Protein AF-A0A1W0WWF4-F1 (afdb_monomer_lite)

Secondary structure (DSSP, 8-state):
--EEE-SS-PPEEEEEEEEEEEEEE-SSS-EEEEEEEEEEEETTTTEEEEEEEEEEEETTSEEEEEEEETTTT-SSPEEEEEEEEEE-SSSEEEEEEESSEETTTTEESSEEEEEEESS-GGG--HHHHHHHHHHHHHHHGGGT--GGGPEEPB--TTSPP--PPPPTTHHHHHHHHHHHHT-

Organism: Hypsibius exemplaris (NCBI:txid2072580)

Structure (mmCIF, N/CA/C/O backbone):
data_AF-A0A1W0WWF4-F1
#
_entry.id   AF-A0A1W0WWF4-F1
#
loop_
_atom_site.group_PDB
_atom_site.id
_atom_site.type_symbol
_atom_site.label_atom_id
_atom_site.label_alt_id
_atom_site.label_comp_id
_atom_site.label_asym_id
_atom_site.label_entity_id
_atom_site.label_seq_id
_atom_site.pdbx_PDB_ins_code
_atom_site.Cartn_x
_atom_site.Cartn_y
_atom_site.Cartn_z
_atom_site.occupancy
_atom_site.B_iso_or_equiv
_atom_site.auth_seq_id
_atom_site.auth_comp_id
_atom_site.auth_asym_id
_atom_site.auth_atom_id
_atom_site.pdbx_PDB_model_num
ATOM 1 N N . MET A 1 1 ? -6.051 2.859 4.550 1.00 68.00 1 MET A N 1
ATOM 2 C CA . MET A 1 1 ? -4.918 2.280 5.306 1.00 68.00 1 MET A CA 1
ATOM 3 C C . MET A 1 1 ? -5.326 2.187 6.769 1.00 68.00 1 MET A C 1
ATOM 5 O O . MET A 1 1 ? -6.007 3.095 7.228 1.00 68.00 1 MET A O 1
ATOM 9 N N . TYR A 1 2 ? -5.004 1.078 7.439 1.00 71.94 2 TYR A N 1
ATOM 10 C CA . TYR A 1 2 ? -5.411 0.763 8.819 1.00 71.94 2 TYR A CA 1
ATOM 11 C C . TYR A 1 2 ? -4.243 0.850 9.813 1.00 71.94 2 TYR A C 1
ATOM 13 O O . TYR A 1 2 ? -4.408 1.375 10.912 1.00 71.94 2 TYR A O 1
ATOM 21 N N . GLY A 1 3 ? -3.046 0.405 9.422 1.00 69.62 3 GLY A N 1
ATOM 22 C CA . GLY A 1 3 ? -1.857 0.444 10.274 1.00 69.62 3 GLY A CA 1
ATOM 23 C C . GLY A 1 3 ? -0.561 0.478 9.472 1.00 69.62 3 GLY A C 1
ATOM 24 O O . GLY A 1 3 ? -0.542 0.058 8.312 1.00 69.62 3 GLY A O 1
ATOM 25 N N . VAL A 1 4 ? 0.497 0.998 10.099 1.00 66.81 4 VAL A N 1
ATOM 26 C CA . VAL A 1 4 ? 1.846 1.126 9.527 1.00 66.81 4 VAL A CA 1
ATOM 27 C C . VAL A 1 4 ? 2.909 0.719 10.550 1.00 66.81 4 VAL A C 1
ATOM 29 O O . VAL A 1 4 ? 2.855 1.177 11.690 1.00 66.81 4 VAL A O 1
ATOM 32 N N . VAL A 1 5 ? 3.897 -0.092 10.154 1.00 58.81 5 VAL A N 1
ATOM 33 C CA . VAL A 1 5 ? 5.172 -0.227 10.885 1.00 58.81 5 VAL A CA 1
ATOM 34 C C . VAL A 1 5 ? 6.188 0.665 10.181 1.00 58.81 5 VAL A C 1
ATOM 36 O O . VAL A 1 5 ? 6.467 0.455 9.002 1.00 58.81 5 VAL A O 1
ATOM 39 N N . GLN A 1 6 ? 6.762 1.631 10.898 1.00 62.44 6 GLN A N 1
ATOM 40 C CA . GLN A 1 6 ? 7.932 2.394 10.458 1.00 62.44 6 GLN A CA 1
ATOM 41 C C . GLN A 1 6 ? 8.861 2.633 11.664 1.00 62.44 6 GLN A C 1
ATOM 43 O O . GLN A 1 6 ? 8.358 2.851 12.767 1.00 62.44 6 GLN A O 1
ATOM 48 N N . PRO A 1 7 ? 10.197 2.674 11.486 1.00 45.31 7 PRO A N 1
ATOM 49 C CA . PRO A 1 7 ? 11.132 2.998 12.570 1.00 45.31 7 PRO A CA 1
ATOM 50 C C . PRO A 1 7 ? 11.008 4.423 13.151 1.00 45.31 7 PRO A C 1
ATOM 52 O O . PRO A 1 7 ? 11.637 4.722 14.161 1.00 45.31 7 PRO A O 1
ATOM 55 N N . SER A 1 8 ? 10.226 5.322 12.537 1.00 49.81 8 SER A N 1
ATOM 56 C CA . SER A 1 8 ? 10.063 6.717 12.970 1.00 49.81 8 SER A CA 1
ATOM 57 C C . SER A 1 8 ? 8.588 7.087 13.163 1.00 49.81 8 SER A C 1
ATOM 59 O O . SER A 1 8 ? 7.761 6.893 12.276 1.00 49.81 8 SER A O 1
ATOM 61 N N . SER A 1 9 ? 8.303 7.657 14.330 1.00 50.91 9 SER A N 1
ATOM 62 C CA . SER A 1 9 ? 7.035 7.794 15.062 1.00 50.91 9 SER A CA 1
ATOM 63 C C . SER A 1 9 ? 5.985 8.783 14.516 1.00 50.91 9 SER A C 1
ATOM 65 O O . SER A 1 9 ? 5.292 9.442 15.294 1.00 50.91 9 SER A O 1
ATOM 67 N N . GLY A 1 10 ? 5.832 8.913 13.198 1.00 59.44 10 GLY A N 1
ATOM 68 C CA . GLY A 1 10 ? 4.765 9.742 12.626 1.00 59.44 10 GLY A CA 1
ATOM 69 C C . GLY A 1 10 ? 3.381 9.118 12.841 1.00 59.44 10 GLY A C 1
ATOM 70 O O . GLY A 1 10 ? 3.157 7.972 12.455 1.00 59.44 10 GLY A O 1
ATOM 71 N N . VAL A 1 11 ? 2.435 9.864 13.422 1.00 72.31 11 VAL A N 1
ATOM 72 C CA . VAL A 1 11 ? 1.017 9.464 13.438 1.00 72.31 11 VAL A CA 1
ATOM 73 C C . VAL A 1 11 ? 0.353 10.008 12.177 1.00 72.31 11 VAL A C 1
ATOM 75 O O . VAL A 1 11 ? 0.348 11.217 11.936 1.00 72.31 11 VAL A O 1
ATOM 78 N N . PHE A 1 12 ? -0.210 9.111 11.369 1.00 81.56 12 PHE A N 1
ATOM 79 C CA . PHE A 1 12 ? -0.946 9.469 10.159 1.00 81.56 12 PHE A CA 1
ATOM 80 C C . PHE A 1 12 ? -2.446 9.569 10.442 1.00 81.56 12 PHE A C 1
ATOM 82 O O . PHE A 1 12 ? -3.025 8.672 11.070 1.00 81.56 12 PHE A O 1
ATOM 89 N N . LYS A 1 13 ? -3.086 10.627 9.928 1.00 87.00 13 LYS A N 1
ATOM 90 C CA . LYS A 1 13 ? -4.548 10.763 9.921 1.00 87.00 13 LYS A CA 1
ATOM 91 C C . LYS A 1 13 ? -5.130 10.697 8.517 1.00 87.00 13 LYS A C 1
ATOM 93 O O . LYS A 1 13 ? -4.541 11.198 7.558 1.00 87.00 13 LYS A O 1
ATOM 98 N N . ASN A 1 14 ? -6.313 10.100 8.424 1.00 88.56 14 ASN A N 1
ATOM 99 C CA . ASN A 1 14 ? -7.122 9.966 7.210 1.00 88.56 14 ASN A CA 1
ATOM 100 C C . ASN A 1 14 ? -6.369 9.430 5.970 1.00 88.56 14 ASN A C 1
ATOM 102 O O . ASN A 1 14 ? -6.609 9.930 4.866 1.00 88.56 14 ASN A O 1
ATOM 106 N N . PRO A 1 15 ? -5.470 8.427 6.090 1.00 87.88 15 PRO A N 1
ATOM 107 C CA . PRO A 1 15 ? -4.724 7.949 4.935 1.00 87.88 15 PRO A CA 1
ATOM 108 C C . PRO A 1 15 ? -5.644 7.304 3.896 1.00 87.88 15 PRO A C 1
ATOM 110 O O . PRO A 1 15 ? -6.319 6.299 4.156 1.00 87.88 15 PRO A O 1
ATOM 113 N N . THR A 1 16 ? -5.635 7.880 2.698 1.00 88.62 16 THR A N 1
ATOM 114 C CA . THR A 1 16 ? -6.486 7.495 1.572 1.00 88.62 16 THR A CA 1
ATOM 115 C C . THR A 1 16 ? -5.623 7.161 0.365 1.00 88.62 16 THR A C 1
ATOM 117 O O . THR A 1 16 ? -4.787 7.963 -0.041 1.00 88.62 16 THR A O 1
ATOM 120 N N . ASN A 1 17 ? -5.837 5.973 -0.200 1.00 87.19 17 ASN A N 1
ATOM 121 C CA . ASN A 1 17 ? -5.173 5.525 -1.418 1.00 87.19 17 ASN A CA 1
ATOM 122 C C . ASN A 1 17 ? -6.042 5.861 -2.634 1.00 87.19 17 ASN A C 1
ATOM 124 O O . ASN A 1 17 ? -7.245 5.598 -2.622 1.00 87.19 17 ASN A O 1
ATOM 128 N N . TYR A 1 18 ? -5.416 6.379 -3.681 1.00 87.12 18 TYR A N 1
ATOM 129 C CA . TYR A 1 18 ? -5.994 6.609 -4.997 1.00 87.12 18 TYR A CA 1
ATOM 130 C C . TYR A 1 18 ? -5.175 5.837 -6.022 1.00 87.12 18 TYR A C 1
ATOM 132 O O . TYR A 1 18 ? -3.944 5.861 -5.967 1.00 87.12 18 TYR A O 1
ATOM 140 N N . TYR A 1 19 ? -5.864 5.175 -6.946 1.00 85.31 19 TYR A N 1
ATOM 141 C CA . TYR A 1 19 ? -5.253 4.350 -7.977 1.00 85.31 19 TYR A CA 1
ATOM 142 C C . TYR A 1 19 ? -5.790 4.764 -9.337 1.00 85.31 19 TYR A C 1
ATOM 144 O O . TYR A 1 19 ? -6.982 4.608 -9.597 1.00 85.31 19 TYR A O 1
ATOM 152 N N . ASP A 1 20 ? -4.896 5.213 -10.209 1.00 85.25 20 ASP A N 1
ATOM 153 C CA . ASP A 1 20 ? -5.205 5.440 -11.614 1.00 85.25 20 ASP A CA 1
ATOM 154 C C . ASP A 1 20 ? -4.409 4.435 -12.443 1.00 85.25 20 ASP A C 1
ATOM 156 O O . ASP A 1 20 ? -3.174 4.459 -12.469 1.00 85.25 20 ASP A O 1
ATOM 160 N N . LYS A 1 21 ? -5.110 3.522 -13.119 1.00 86.00 21 LYS A N 1
ATOM 161 C CA . LYS A 1 21 ? -4.475 2.615 -14.076 1.00 86.00 21 LYS A CA 1
ATOM 162 C C . LYS A 1 21 ? -3.902 3.445 -15.221 1.00 86.00 21 LYS A C 1
ATOM 164 O O . LYS A 1 21 ? -4.629 4.197 -15.862 1.00 86.00 21 LYS A O 1
ATOM 169 N N . ILE A 1 22 ? -2.617 3.264 -15.490 1.00 85.25 22 ILE A N 1
ATOM 170 C CA . ILE A 1 22 ? -1.942 3.890 -16.626 1.00 85.25 22 ILE A CA 1
ATOM 171 C C . ILE A 1 22 ? -2.090 2.978 -17.832 1.00 85.25 22 ILE A C 1
ATOM 173 O O . ILE A 1 22 ? -2.577 3.394 -18.876 1.00 85.25 22 ILE A O 1
ATOM 177 N N . ALA A 1 23 ? -1.687 1.716 -17.667 1.00 84.06 23 ALA A N 1
ATOM 178 C CA . ALA A 1 23 ? -1.585 0.786 -18.774 1.00 84.06 23 ALA A CA 1
ATOM 179 C C . ALA A 1 23 ? -1.515 -0.676 -18.349 1.00 84.06 23 ALA A C 1
ATOM 181 O O . ALA A 1 23 ? -1.233 -1.006 -17.195 1.00 84.06 23 ALA A O 1
ATOM 182 N N . THR A 1 24 ? -1.741 -1.553 -19.324 1.00 83.75 24 THR A N 1
ATOM 183 C CA . THR A 1 24 ? -1.484 -2.987 -19.215 1.00 83.75 24 THR A CA 1
ATOM 184 C C . THR A 1 24 ? -0.772 -3.463 -20.465 1.00 83.75 24 THR A C 1
ATOM 186 O O . THR A 1 24 ? -1.216 -3.160 -21.569 1.00 83.75 24 THR A O 1
ATOM 189 N N . VAL A 1 25 ? 0.285 -4.244 -20.274 1.00 80.88 25 VAL A N 1
ATOM 190 C CA . VAL A 1 25 ? 0.941 -5.009 -21.334 1.00 80.88 25 VAL A CA 1
ATOM 191 C C . VAL A 1 25 ? 0.643 -6.477 -21.080 1.00 80.88 25 VAL A C 1
ATOM 193 O O . VAL A 1 25 ? 0.977 -7.000 -20.016 1.00 80.88 25 VAL A O 1
ATOM 196 N N . SER A 1 26 ? -0.015 -7.129 -22.036 1.00 80.62 26 SER A N 1
ATOM 197 C CA . SER A 1 26 ? -0.334 -8.553 -21.933 1.00 80.62 26 SER A CA 1
ATOM 198 C C . SER A 1 26 ? 0.898 -9.421 -22.207 1.00 80.62 26 SER A C 1
ATOM 200 O O . SER A 1 26 ? 1.655 -9.144 -23.138 1.00 80.62 26 SER A O 1
ATOM 202 N N . GLY A 1 27 ? 1.101 -10.471 -21.411 1.00 72.69 27 GLY A N 1
ATOM 203 C CA . GLY A 1 27 ? 2.286 -11.326 -21.462 1.00 72.69 27 GLY A CA 1
ATOM 204 C C . GLY A 1 27 ? 2.223 -12.524 -20.510 1.00 72.69 27 GLY A C 1
ATOM 205 O O . GLY A 1 27 ? 1.165 -12.952 -20.061 1.00 72.69 27 GLY A O 1
ATOM 206 N N . THR A 1 28 ? 3.378 -13.113 -20.205 1.00 69.38 28 THR A N 1
ATOM 207 C CA . THR A 1 28 ? 3.502 -14.183 -19.202 1.00 69.38 28 THR A CA 1
ATOM 208 C C . THR A 1 28 ? 4.665 -13.851 -18.268 1.00 69.38 28 THR A C 1
ATOM 210 O O . THR A 1 28 ? 5.794 -14.257 -18.546 1.00 69.38 28 THR A O 1
ATOM 213 N N . PRO A 1 29 ? 4.444 -13.103 -17.174 1.00 65.06 29 PRO A N 1
ATOM 214 C CA . PRO A 1 29 ? 3.173 -12.556 -16.681 1.00 65.06 29 PRO A CA 1
ATOM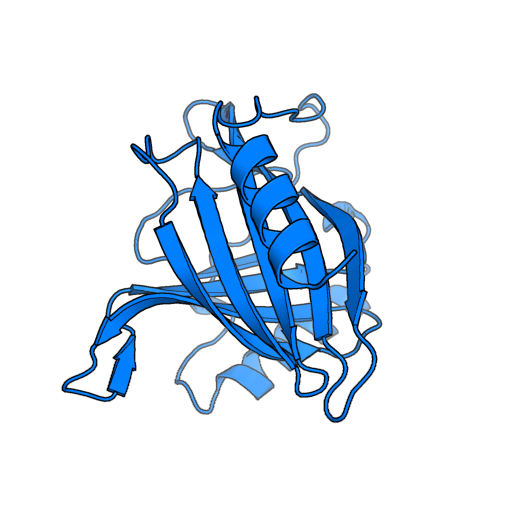 215 C C . PRO A 1 29 ? 2.704 -11.275 -17.405 1.00 65.06 29 PRO A C 1
ATOM 217 O O . PRO A 1 29 ? 3.524 -10.567 -17.985 1.00 65.06 29 PRO A O 1
ATOM 220 N N . ASP A 1 30 ? 1.407 -10.943 -17.331 1.00 74.62 30 ASP A N 1
ATOM 221 C CA . ASP A 1 30 ? 0.934 -9.579 -17.627 1.00 74.62 30 ASP A CA 1
ATOM 222 C C . ASP A 1 30 ? 1.617 -8.559 -16.706 1.00 74.62 30 ASP A C 1
ATOM 224 O O . ASP A 1 30 ? 1.982 -8.845 -15.557 1.00 74.62 30 ASP A O 1
ATOM 228 N N . VAL A 1 31 ? 1.749 -7.338 -17.215 1.00 78.50 31 VAL A N 1
ATOM 229 C CA . VAL A 1 31 ? 2.312 -6.214 -16.478 1.00 78.50 31 VAL A CA 1
ATOM 230 C C . VAL A 1 31 ? 1.296 -5.084 -16.415 1.00 78.50 31 VAL A C 1
ATOM 232 O O . VAL A 1 31 ? 0.766 -4.656 -17.442 1.00 78.50 31 VAL A O 1
ATOM 235 N N . VAL A 1 32 ? 1.025 -4.577 -15.211 1.00 81.50 32 VAL A N 1
ATOM 236 C CA . VAL A 1 32 ? 0.118 -3.439 -15.001 1.00 81.50 32 VAL A CA 1
ATOM 237 C C . VAL A 1 32 ? 0.901 -2.268 -14.429 1.00 81.50 32 VAL A C 1
ATOM 239 O O . VAL A 1 32 ? 1.558 -2.407 -13.399 1.00 81.50 32 VAL A O 1
ATOM 242 N N . ALA A 1 33 ? 0.805 -1.111 -15.082 1.00 82.88 33 ALA A N 1
ATOM 243 C CA . ALA A 1 33 ? 1.313 0.143 -14.548 1.00 82.88 33 ALA A CA 1
ATOM 244 C C . ALA A 1 33 ? 0.183 0.978 -13.958 1.00 82.88 33 ALA A C 1
ATOM 246 O O . ALA A 1 33 ? -0.858 1.185 -14.595 1.00 82.88 33 ALA A O 1
ATOM 247 N N . VAL A 1 34 ? 0.404 1.487 -12.750 1.00 84.81 34 VAL A N 1
ATOM 248 C CA . VAL A 1 34 ? -0.547 2.354 -12.051 1.00 84.81 34 VAL A CA 1
ATOM 249 C C . VAL A 1 34 ? 0.162 3.554 -11.441 1.00 84.81 34 VAL A C 1
ATOM 251 O O . VAL A 1 34 ? 1.327 3.485 -11.040 1.00 84.81 34 VAL A O 1
ATOM 254 N N . ASN A 1 35 ? -0.596 4.635 -11.327 1.00 84.00 35 ASN A N 1
ATOM 255 C CA . ASN A 1 35 ? -0.286 5.751 -10.460 1.00 84.00 35 ASN A CA 1
ATOM 256 C C . ASN A 1 35 ? -0.993 5.525 -9.142 1.00 84.00 35 ASN A C 1
ATOM 258 O O . ASN A 1 35 ? -2.222 5.508 -9.084 1.00 84.00 35 ASN A O 1
ATOM 262 N N . TRP A 1 36 ? -0.213 5.368 -8.089 1.00 84.06 36 TRP A N 1
ATOM 263 C CA . TRP A 1 36 ? -0.724 5.234 -6.742 1.00 84.06 36 TRP A CA 1
ATOM 264 C C . TRP A 1 36 ? -0.399 6.510 -5.980 1.00 84.06 36 TRP A C 1
ATOM 266 O O . TRP A 1 36 ? 0.754 6.900 -5.831 1.00 84.06 36 TRP A O 1
ATOM 276 N N . THR A 1 37 ? -1.439 7.199 -5.517 1.00 85.62 37 THR A N 1
ATOM 277 C CA . THR A 1 37 ? -1.293 8.321 -4.588 1.00 85.62 37 THR A CA 1
ATOM 278 C C . THR A 1 37 ? -1.826 7.945 -3.214 1.00 85.62 37 THR A C 1
ATOM 280 O O . THR A 1 37 ? -2.964 7.504 -3.097 1.00 85.62 37 THR A O 1
ATOM 283 N N . VAL A 1 38 ? -1.037 8.143 -2.164 1.00 86.19 38 VAL A N 1
ATOM 284 C CA . VAL A 1 38 ? -1.512 8.087 -0.776 1.00 86.19 38 VAL A CA 1
ATOM 285 C C . VAL A 1 38 ? -1.603 9.521 -0.272 1.00 86.19 38 VAL A C 1
ATOM 287 O O . VAL A 1 38 ? -0.577 10.187 -0.168 1.00 86.19 38 VAL A O 1
ATOM 290 N N . ALA A 1 39 ? -2.798 10.002 0.055 1.00 88.31 39 ALA A N 1
ATOM 291 C CA . ALA A 1 39 ? -2.987 11.297 0.705 1.00 88.31 39 ALA A CA 1
ATOM 292 C C . ALA A 1 39 ? -3.260 11.102 2.194 1.00 88.31 39 ALA A C 1
ATOM 294 O O . ALA A 1 39 ? -4.086 10.264 2.561 1.00 88.31 39 ALA A O 1
ATOM 295 N N . LEU A 1 40 ? -2.585 11.866 3.050 1.00 88.12 40 LEU A N 1
ATOM 296 C CA . LEU A 1 40 ? -2.763 11.789 4.498 1.00 88.12 40 LEU A CA 1
ATOM 297 C C . LEU A 1 40 ? -2.354 13.082 5.200 1.00 88.12 40 LEU A C 1
ATOM 299 O O . LEU A 1 40 ? -1.606 13.888 4.652 1.00 88.12 40 LEU A O 1
ATOM 303 N N . TYR A 1 41 ? -2.792 13.251 6.441 1.00 86.50 41 TYR A N 1
ATOM 304 C CA . TYR A 1 41 ? -2.282 14.290 7.333 1.00 86.50 41 TYR A CA 1
ATOM 305 C C . TYR A 1 41 ? -1.190 13.721 8.239 1.00 86.50 41 TYR A C 1
ATOM 307 O O . TYR A 1 41 ? -1.375 12.659 8.838 1.00 86.50 41 TYR A O 1
ATOM 315 N N . VAL A 1 42 ? -0.060 14.424 8.341 1.00 80.12 42 VAL A N 1
ATOM 316 C CA . VAL A 1 42 ? 1.038 14.073 9.256 1.00 80.12 42 VAL A CA 1
ATOM 317 C C . VAL A 1 42 ? 0.965 14.944 10.505 1.00 80.12 42 VAL A C 1
ATOM 319 O O . VAL A 1 42 ? 0.965 16.174 10.421 1.00 80.12 42 VAL A O 1
ATOM 322 N N . GLU A 1 43 ? 0.915 14.299 11.665 1.00 78.62 43 GLU A N 1
ATOM 323 C CA . GLU A 1 43 ? 0.979 14.951 12.973 1.00 78.62 43 GLU A CA 1
ATOM 324 C C . GLU A 1 43 ? 2.433 15.211 13.416 1.00 78.62 43 GLU A C 1
ATOM 326 O O . GLU A 1 43 ? 3.335 14.462 13.026 1.00 78.62 43 GLU A O 1
ATOM 331 N N . PRO A 1 44 ? 2.681 16.230 14.267 1.00 68.50 44 PRO A N 1
ATOM 332 C CA . PRO A 1 44 ? 1.701 17.123 14.908 1.00 68.50 44 PRO A CA 1
ATOM 333 C C . PRO A 1 44 ? 1.267 18.336 14.066 1.00 68.50 44 PRO A C 1
ATOM 335 O O . PRO A 1 44 ? 0.438 19.125 14.503 1.00 68.50 44 PRO A O 1
ATOM 338 N N . GLN A 1 45 ? 1.856 18.560 12.888 1.00 69.00 45 GLN A N 1
ATOM 339 C CA . GLN A 1 45 ? 1.651 19.814 12.150 1.00 69.00 45 GLN A CA 1
ATOM 340 C C . GLN A 1 45 ? 0.343 19.857 11.344 1.00 69.00 45 GLN A C 1
ATOM 342 O O . GLN A 1 45 ? 0.038 20.894 10.758 1.00 69.00 45 GLN A O 1
ATOM 347 N N . GLY A 1 46 ? -0.406 18.751 11.263 1.00 74.31 46 GLY A N 1
ATOM 348 C CA . GLY A 1 46 ? -1.621 18.666 10.449 1.00 74.31 46 GLY A CA 1
ATOM 349 C C . GLY A 1 46 ? -1.352 18.943 8.967 1.00 74.31 46 GLY A C 1
ATOM 350 O O . GLY A 1 46 ? -2.213 19.468 8.261 1.00 74.31 46 GLY A O 1
ATOM 351 N N . LEU A 1 47 ? -0.142 18.641 8.483 1.00 82.06 47 LEU A N 1
ATOM 352 C CA . LEU A 1 47 ? 0.248 18.933 7.106 1.00 82.06 47 LEU A CA 1
ATOM 353 C C . LEU A 1 47 ? -0.318 17.872 6.170 1.00 82.06 47 LEU A C 1
ATOM 355 O O . LEU A 1 47 ? 0.007 16.685 6.289 1.00 82.06 47 LEU A O 1
ATOM 359 N N . CYS A 1 48 ? -1.131 18.315 5.210 1.00 85.25 48 CYS A N 1
ATOM 360 C CA . CYS A 1 48 ? -1.572 17.458 4.123 1.00 85.25 48 CYS A CA 1
ATOM 361 C C . CYS A 1 48 ? -0.368 17.045 3.272 1.00 85.25 48 CYS A C 1
ATOM 363 O O . CYS A 1 48 ? 0.389 17.876 2.772 1.00 85.25 48 CYS A O 1
ATOM 365 N N . SER A 1 49 ? -0.194 15.739 3.149 1.00 83.38 49 SER A N 1
ATOM 366 C CA . SER A 1 49 ? 0.998 15.090 2.639 1.00 83.38 49 SER A CA 1
ATOM 367 C C . SER A 1 49 ? 0.634 14.001 1.646 1.00 83.38 49 SER A C 1
ATOM 369 O O . SER A 1 49 ? -0.439 13.402 1.725 1.00 83.38 49 SER A O 1
ATOM 371 N N . GLY A 1 50 ? 1.547 13.750 0.709 1.00 82.25 50 GLY A N 1
ATOM 372 C CA . GLY A 1 50 ? 1.347 12.796 -0.372 1.00 82.25 50 GLY A CA 1
ATOM 373 C C . GLY A 1 50 ? 2.516 11.839 -0.542 1.00 82.25 50 GLY A C 1
ATOM 374 O O . GLY A 1 50 ? 3.671 12.276 -0.552 1.00 82.25 50 GLY A O 1
ATOM 375 N N . PHE A 1 51 ? 2.201 10.559 -0.720 1.00 82.25 51 PHE A N 1
ATOM 376 C CA . PHE A 1 51 ? 3.061 9.611 -1.420 1.00 82.25 51 PHE A CA 1
ATOM 377 C C . PHE A 1 51 ? 2.570 9.519 -2.858 1.00 82.25 51 PHE A C 1
ATOM 379 O O . PHE A 1 51 ? 1.378 9.322 -3.077 1.00 82.25 51 PHE A O 1
ATOM 386 N N . PHE A 1 52 ? 3.467 9.679 -3.820 1.00 82.94 52 PHE A N 1
ATOM 387 C CA . PHE A 1 52 ? 3.160 9.576 -5.241 1.00 82.94 52 PHE A CA 1
ATOM 388 C C . PHE A 1 52 ? 4.046 8.503 -5.843 1.00 82.94 52 PHE A C 1
ATOM 390 O O . PHE A 1 52 ? 5.269 8.615 -5.821 1.00 82.94 52 PHE A O 1
ATOM 397 N N . GLU A 1 53 ? 3.428 7.456 -6.352 1.00 82.88 53 GLU A N 1
ATOM 398 C CA . GLU A 1 53 ? 4.099 6.243 -6.775 1.00 82.88 53 GLU A CA 1
ATOM 399 C C . GLU A 1 53 ? 3.719 5.918 -8.204 1.00 82.88 53 GLU A C 1
ATOM 401 O O . GLU A 1 53 ? 2.540 5.793 -8.534 1.00 82.88 53 GLU A O 1
ATOM 406 N N . ASN A 1 54 ? 4.730 5.701 -9.031 1.00 80.75 54 ASN A N 1
ATOM 407 C CA . ASN A 1 54 ? 4.545 4.959 -10.261 1.00 80.75 54 ASN A CA 1
ATOM 408 C C . ASN A 1 54 ? 5.010 3.528 -10.012 1.00 80.75 54 ASN A C 1
ATOM 410 O O . ASN A 1 54 ? 6.151 3.311 -9.594 1.00 80.75 54 ASN A O 1
ATOM 414 N N . ALA A 1 55 ? 4.109 2.573 -10.206 1.00 79.12 55 ALA A N 1
ATOM 415 C CA . ALA A 1 55 ? 4.350 1.184 -9.865 1.00 79.12 55 ALA A CA 1
ATOM 416 C C . ALA A 1 55 ? 4.057 0.270 -11.048 1.00 79.12 55 ALA A C 1
ATOM 418 O O . ALA A 1 55 ? 3.044 0.430 -11.730 1.00 79.12 55 ALA A O 1
ATOM 419 N N . VAL A 1 56 ? 4.945 -0.702 -11.244 1.00 79.12 56 VAL A N 1
ATOM 420 C CA . VAL A 1 56 ? 4.826 -1.768 -12.234 1.00 79.12 56 VAL A CA 1
ATOM 421 C C . VAL A 1 56 ? 4.636 -3.081 -11.484 1.00 79.12 56 VAL A C 1
ATOM 423 O O . VAL A 1 56 ? 5.489 -3.469 -10.683 1.00 79.12 56 VAL A O 1
ATOM 426 N N . PHE A 1 57 ? 3.509 -3.739 -11.736 1.00 75.62 57 PHE A N 1
ATOM 427 C CA . PHE A 1 57 ? 3.140 -5.016 -11.134 1.00 75.62 57 PHE A CA 1
ATOM 428 C C . PHE A 1 57 ? 3.341 -6.144 -12.133 1.00 75.62 57 PHE A C 1
ATOM 430 O O . PHE A 1 57 ? 2.916 -6.013 -13.280 1.00 75.62 57 PHE A O 1
ATOM 437 N N . SER A 1 58 ? 3.913 -7.261 -11.694 1.00 71.81 58 SER A N 1
ATOM 438 C CA . SER A 1 58 ? 3.773 -8.541 -12.395 1.00 71.81 58 SER A CA 1
ATOM 439 C C . SER A 1 58 ? 2.468 -9.239 -11.982 1.00 71.81 58 SER A C 1
ATOM 441 O O . SER A 1 58 ? 1.959 -9.004 -10.884 1.00 71.81 58 SER A O 1
ATOM 443 N N . THR A 1 59 ? 1.948 -10.178 -12.784 1.00 66.25 59 THR A N 1
ATOM 444 C CA . THR A 1 59 ? 0.819 -11.037 -12.336 1.00 66.25 59 THR A CA 1
ATOM 445 C C . THR A 1 59 ? 1.153 -11.918 -11.138 1.00 66.25 59 THR A C 1
ATOM 447 O O . THR A 1 59 ? 0.243 -12.438 -10.502 1.00 66.25 59 THR A O 1
ATOM 450 N N . SER A 1 60 ? 2.435 -12.088 -10.807 1.00 65.00 60 SER A N 1
ATOM 451 C CA . SER A 1 60 ? 2.856 -12.793 -9.596 1.00 65.00 60 SER A CA 1
ATOM 452 C C . SER A 1 60 ? 2.789 -11.923 -8.333 1.00 65.00 60 SER A C 1
ATOM 454 O O . SER A 1 60 ? 3.241 -12.375 -7.286 1.00 65.00 60 SER A O 1
ATOM 456 N N . GLY A 1 61 ? 2.293 -10.681 -8.422 1.00 62.28 61 GLY A N 1
ATOM 457 C CA . GLY A 1 61 ? 2.140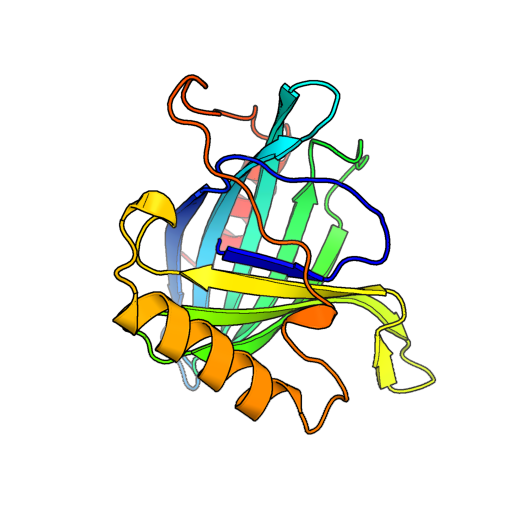 -9.768 -7.281 1.00 62.28 61 GLY A CA 1
ATOM 458 C C . GLY A 1 61 ? 3.419 -9.030 -6.867 1.00 62.28 61 GLY A C 1
ATOM 459 O O . GLY A 1 61 ? 3.437 -8.357 -5.838 1.00 62.28 61 GLY A O 1
ATOM 460 N N . LEU A 1 62 ? 4.504 -9.121 -7.648 1.00 69.38 62 LEU A N 1
ATOM 461 C CA . LEU A 1 62 ? 5.721 -8.349 -7.380 1.00 69.38 62 LEU A CA 1
ATOM 462 C C . LEU A 1 62 ? 5.550 -6.921 -7.902 1.00 69.38 62 LEU A C 1
ATOM 464 O O . LEU A 1 62 ? 5.144 -6.726 -9.049 1.00 69.38 62 LEU A O 1
ATOM 468 N N . LYS A 1 63 ? 5.894 -5.931 -7.071 1.00 74.25 63 LYS A N 1
ATOM 469 C CA . LYS A 1 63 ? 5.724 -4.504 -7.360 1.00 74.25 63 LYS A CA 1
ATOM 470 C C . LYS A 1 63 ? 7.080 -3.794 -7.337 1.00 74.25 63 LYS A C 1
ATOM 472 O O . LYS A 1 63 ? 7.739 -3.692 -6.306 1.00 74.25 63 LYS A O 1
ATOM 477 N N . ASN A 1 64 ? 7.495 -3.223 -8.463 1.00 72.38 64 ASN A N 1
ATOM 478 C CA . ASN A 1 64 ? 8.603 -2.263 -8.474 1.00 72.38 64 ASN A CA 1
ATOM 479 C C . ASN A 1 64 ? 8.020 -0.852 -8.523 1.00 72.38 64 ASN A C 1
ATOM 481 O O . ASN A 1 64 ? 7.229 -0.556 -9.421 1.00 72.38 64 ASN A O 1
ATOM 485 N N . ALA A 1 65 ? 8.365 -0.004 -7.551 1.00 75.56 65 ALA A N 1
ATOM 486 C CA . ALA A 1 65 ? 7.785 1.325 -7.432 1.00 75.56 65 ALA A CA 1
ATOM 487 C C . ALA A 1 65 ? 8.840 2.421 -7.285 1.00 75.56 65 ALA A C 1
ATOM 489 O O . ALA A 1 65 ? 9.745 2.357 -6.451 1.00 75.56 65 ALA A O 1
ATOM 490 N N . PHE A 1 66 ? 8.654 3.491 -8.051 1.00 75.19 66 PHE A N 1
ATOM 491 C CA . PHE A 1 66 ? 9.345 4.757 -7.847 1.00 75.19 66 PHE A CA 1
ATOM 492 C C . PHE A 1 66 ? 8.425 5.686 -7.059 1.00 75.19 66 PHE A C 1
ATOM 494 O O . PHE A 1 66 ? 7.344 6.038 -7.528 1.00 75.19 66 PHE A O 1
ATOM 501 N N . THR A 1 67 ? 8.850 6.056 -5.852 1.00 75.25 67 THR A N 1
ATOM 502 C CA . THR A 1 67 ? 8.030 6.738 -4.843 1.00 75.25 67 THR A CA 1
ATOM 503 C C . THR A 1 67 ? 8.560 8.139 -4.559 1.00 75.25 67 THR A C 1
ATOM 505 O O . THR A 1 67 ? 9.703 8.306 -4.151 1.00 75.25 67 THR A O 1
ATOM 508 N N . TYR A 1 68 ? 7.723 9.160 -4.680 1.00 74.94 68 TYR A N 1
ATOM 509 C CA . TYR A 1 68 ? 7.960 10.480 -4.099 1.00 74.94 68 TYR A CA 1
ATOM 510 C C . TYR A 1 68 ? 7.209 10.605 -2.781 1.00 74.94 68 TYR A C 1
ATOM 512 O O . TYR A 1 68 ? 6.031 10.261 -2.711 1.00 74.94 68 TYR A O 1
ATOM 520 N N . PHE A 1 69 ? 7.852 11.176 -1.763 1.00 73.44 69 PHE A N 1
ATOM 521 C CA . PHE A 1 69 ? 7.184 11.509 -0.509 1.00 73.44 69 PHE A CA 1
ATOM 522 C C . PHE A 1 69 ? 7.322 12.996 -0.181 1.00 73.44 69 PHE A C 1
ATOM 524 O O . PHE A 1 69 ? 8.418 13.494 0.084 1.00 73.44 69 PHE A O 1
ATOM 531 N N . VAL A 1 70 ? 6.191 13.707 -0.187 1.00 69.88 70 VAL A N 1
ATOM 532 C CA . VAL A 1 70 ? 6.145 15.162 0.024 1.00 69.88 70 VAL A CA 1
ATOM 533 C C . VAL A 1 70 ? 6.423 15.526 1.490 1.00 69.88 70 VAL A C 1
ATOM 535 O O . VAL A 1 70 ? 7.131 16.497 1.754 1.00 69.88 70 VAL A O 1
ATOM 538 N N . ALA A 1 71 ? 5.964 14.722 2.460 1.00 60.66 71 ALA A N 1
ATOM 539 C CA . ALA A 1 71 ? 6.088 15.066 3.884 1.00 60.66 71 ALA A CA 1
ATOM 540 C C . ALA A 1 71 ? 7.500 14.905 4.468 1.00 60.66 71 ALA A C 1
ATOM 542 O O . ALA A 1 71 ? 7.869 15.653 5.370 1.00 60.66 71 ALA A O 1
ATOM 543 N N . ALA A 1 72 ? 8.315 13.966 3.970 1.00 59.31 72 ALA A N 1
ATOM 544 C CA . ALA A 1 72 ? 9.693 13.802 4.460 1.00 59.31 72 ALA A CA 1
ATOM 545 C C . ALA A 1 72 ? 10.698 14.743 3.788 1.00 59.31 72 ALA A C 1
ATOM 547 O O . ALA A 1 72 ? 11.901 14.574 3.981 1.00 59.31 72 ALA A O 1
ATOM 548 N N . ARG A 1 73 ? 10.240 15.722 2.991 1.00 58.03 73 ARG A N 1
ATOM 549 C CA . ARG A 1 73 ? 11.122 16.630 2.238 1.00 58.03 73 ARG A CA 1
ATOM 550 C C . ARG A 1 73 ? 12.081 15.872 1.309 1.00 58.03 73 ARG A C 1
ATOM 552 O O . ARG A 1 73 ? 13.240 16.265 1.153 1.00 58.03 73 ARG A O 1
ATOM 559 N N . ALA A 1 74 ? 11.619 14.772 0.712 1.00 62.91 74 ALA A N 1
ATOM 560 C CA . ALA A 1 74 ? 12.421 14.034 -0.254 1.00 62.91 74 ALA A CA 1
ATOM 561 C C . ALA A 1 74 ? 12.785 14.962 -1.426 1.00 62.91 74 ALA A C 1
ATOM 563 O O . ALA A 1 74 ? 11.920 15.620 -2.001 1.00 62.91 74 ALA A O 1
ATOM 564 N N . LYS A 1 75 ? 14.072 15.024 -1.789 1.00 63.28 75 LYS A N 1
ATOM 565 C CA . LYS A 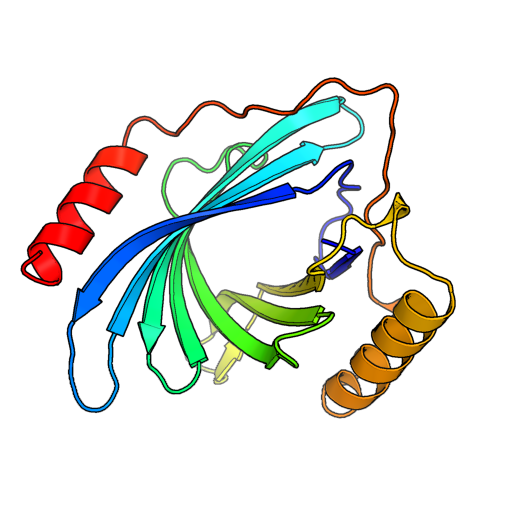1 75 ? 14.576 15.879 -2.883 1.00 63.28 75 LYS A CA 1
ATOM 566 C C . LYS A 1 75 ? 14.369 15.270 -4.282 1.00 63.28 75 LYS A C 1
ATOM 568 O O . LYS A 1 75 ? 14.942 15.760 -5.248 1.00 63.28 75 LYS A O 1
ATOM 573 N N . GLY A 1 76 ? 13.598 14.190 -4.392 1.00 68.56 76 GLY A N 1
ATOM 574 C CA . GLY A 1 76 ? 13.424 13.417 -5.619 1.00 68.56 76 GLY A CA 1
ATOM 575 C C . GLY A 1 76 ? 12.717 12.081 -5.364 1.00 68.56 76 GLY A C 1
ATOM 576 O O . GLY A 1 76 ? 12.340 11.808 -4.218 1.00 68.56 76 GLY A O 1
ATOM 577 N N . PRO A 1 77 ? 12.532 11.256 -6.409 1.00 74.12 77 PRO A N 1
ATOM 578 C CA . PRO A 1 77 ? 11.956 9.931 -6.255 1.00 74.12 77 PRO A CA 1
ATOM 579 C C . PRO A 1 77 ? 12.938 9.030 -5.507 1.00 74.12 77 PRO A C 1
ATOM 581 O O . PRO A 1 77 ? 14.139 9.037 -5.770 1.00 74.12 77 PRO A O 1
ATOM 584 N N . GLN A 1 78 ? 12.416 8.227 -4.594 1.00 75.81 78 GLN A N 1
ATOM 585 C CA . GLN A 1 78 ? 13.106 7.112 -3.968 1.00 75.81 78 GLN A CA 1
ATOM 586 C C . GLN A 1 78 ? 12.593 5.825 -4.601 1.00 75.81 78 GLN A C 1
ATOM 588 O O . GLN A 1 78 ? 11.384 5.623 -4.734 1.00 75.81 78 GLN A O 1
ATOM 593 N N . GLN A 1 79 ? 13.503 4.949 -5.010 1.00 75.31 79 GLN A N 1
ATOM 594 C CA . GLN A 1 79 ? 13.105 3.615 -5.430 1.00 75.31 79 GLN A CA 1
ATOM 595 C C . GLN A 1 79 ? 12.746 2.800 -4.187 1.00 75.31 79 GLN A C 1
ATOM 597 O O . GLN A 1 79 ? 13.531 2.731 -3.243 1.00 75.31 79 GLN A O 1
ATOM 602 N N . ALA A 1 80 ? 11.564 2.194 -4.196 1.00 77.56 80 ALA A N 1
ATOM 603 C CA . ALA A 1 80 ? 11.134 1.256 -3.176 1.00 77.56 80 ALA A CA 1
ATOM 604 C C . ALA A 1 80 ? 10.916 -0.108 -3.831 1.00 77.56 80 ALA A C 1
ATOM 606 O O . ALA A 1 80 ? 10.233 -0.227 -4.851 1.00 77.56 80 ALA A O 1
ATOM 607 N N . TYR A 1 81 ? 11.484 -1.144 -3.222 1.00 78.50 81 TYR A N 1
ATOM 608 C CA . TYR A 1 81 ? 11.176 -2.519 -3.598 1.00 78.50 81 TYR A CA 1
ATOM 609 C C . TYR A 1 81 ? 9.958 -2.941 -2.806 1.00 78.50 81 TYR A C 1
ATOM 611 O O . TYR A 1 81 ? 9.992 -2.921 -1.574 1.00 78.50 81 TYR A O 1
ATOM 619 N N . VAL A 1 82 ? 8.876 -3.250 -3.511 1.00 81.00 82 VAL A N 1
ATOM 620 C CA . VAL A 1 82 ? 7.582 -3.469 -2.888 1.00 81.00 82 VAL A CA 1
ATOM 621 C C . VAL A 1 82 ? 7.108 -4.891 -3.158 1.00 81.00 82 VAL A C 1
ATOM 623 O O . VAL A 1 82 ? 7.199 -5.422 -4.263 1.00 81.00 82 VAL A O 1
ATOM 626 N N . SER A 1 83 ? 6.626 -5.540 -2.114 1.00 80.00 83 SER A N 1
ATOM 627 C CA . SER A 1 83 ? 6.144 -6.909 -2.176 1.00 80.00 83 SER A CA 1
ATOM 628 C C . SER A 1 83 ? 4.826 -7.000 -1.439 1.00 80.00 83 SER A C 1
ATOM 630 O O . SER A 1 83 ? 4.749 -6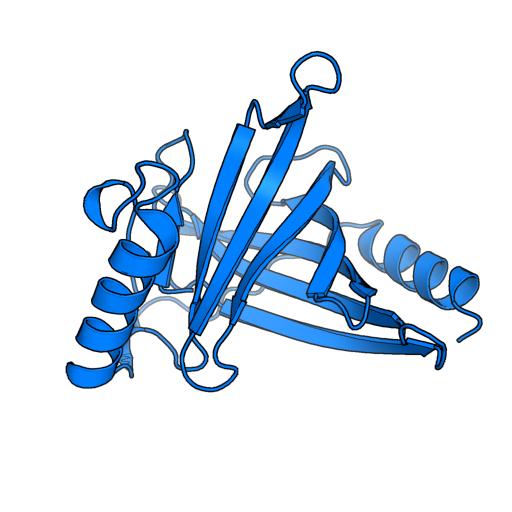.642 -0.262 1.00 80.00 83 SER A O 1
ATOM 632 N N . GLU A 1 84 ? 3.820 -7.533 -2.115 1.00 84.69 84 GLU A N 1
ATOM 633 C CA . GLU A 1 84 ? 2.561 -7.889 -1.485 1.00 84.69 84 GLU A CA 1
ATOM 634 C C . GLU A 1 84 ? 2.754 -9.194 -0.709 1.00 84.69 84 GLU A C 1
ATOM 636 O O . GLU A 1 84 ? 2.992 -10.253 -1.288 1.00 84.69 84 GLU A O 1
ATOM 641 N N . ILE A 1 85 ? 2.715 -9.111 0.621 1.00 88.56 85 ILE A N 1
ATOM 642 C CA . ILE A 1 85 ? 2.855 -10.286 1.493 1.00 88.56 85 ILE A CA 1
ATOM 643 C C . ILE A 1 85 ? 1.548 -11.076 1.512 1.00 88.56 85 ILE A C 1
ATOM 645 O O . ILE A 1 85 ? 1.551 -12.304 1.590 1.00 88.56 85 ILE A O 1
ATOM 649 N N . PHE A 1 86 ? 0.421 -10.368 1.465 1.00 90.00 86 PHE A N 1
ATOM 650 C CA . PHE A 1 86 ? -0.903 -10.967 1.488 1.00 90.00 86 PHE A CA 1
ATOM 651 C C . PHE A 1 86 ? -1.923 -10.046 0.838 1.00 90.00 86 PHE A C 1
ATOM 653 O O . PHE A 1 86 ? -1.893 -8.840 1.060 1.00 90.00 86 PHE A O 1
ATOM 660 N N . ILE A 1 87 ? -2.874 -10.636 0.123 1.00 90.19 87 ILE A N 1
ATOM 661 C CA . ILE A 1 87 ? -4.064 -9.967 -0.390 1.00 90.19 87 ILE A CA 1
ATOM 662 C C . ILE A 1 87 ? -5.208 -10.976 -0.441 1.00 90.19 87 ILE A C 1
ATOM 664 O O . ILE A 1 87 ? -5.041 -12.091 -0.930 1.00 90.19 87 ILE A O 1
ATOM 668 N N . ASP A 1 88 ? -6.376 -10.590 0.068 1.00 88.94 88 ASP A N 1
ATOM 669 C CA . ASP A 1 88 ? -7.608 -11.382 -0.074 1.00 88.94 88 ASP A CA 1
ATOM 670 C C . ASP A 1 88 ? -8.571 -10.807 -1.120 1.00 88.94 88 ASP A C 1
ATOM 672 O O . ASP A 1 88 ? -9.639 -11.361 -1.363 1.00 88.94 88 ASP A O 1
ATOM 676 N N . TYR A 1 89 ? -8.187 -9.689 -1.742 1.00 85.44 89 TYR A N 1
ATOM 677 C CA . TYR A 1 89 ? -8.951 -8.918 -2.725 1.00 85.44 89 TYR A CA 1
ATOM 678 C C . TYR A 1 89 ? -10.285 -8.339 -2.221 1.00 85.44 89 TYR A C 1
ATOM 680 O O . TYR A 1 89 ? -10.890 -7.538 -2.935 1.00 85.44 89 TYR A O 1
ATOM 688 N N . THR A 1 90 ? -10.713 -8.645 -0.995 1.00 88.31 90 THR A N 1
ATOM 689 C CA . THR A 1 90 ? -12.030 -8.277 -0.456 1.00 88.31 90 THR A CA 1
ATOM 690 C C . THR A 1 90 ? -11.965 -7.270 0.683 1.00 88.31 90 THR A C 1
ATOM 692 O O . THR A 1 90 ? -12.720 -6.301 0.687 1.00 88.31 90 THR A O 1
ATOM 695 N N . VAL A 1 91 ? -11.058 -7.462 1.639 1.00 90.19 91 VAL A N 1
ATOM 696 C CA . VAL A 1 91 ? -11.002 -6.699 2.891 1.00 90.19 91 VAL A CA 1
ATOM 697 C C . VAL A 1 91 ? -9.667 -5.987 3.011 1.00 90.19 91 VAL A C 1
ATOM 699 O O . VAL A 1 91 ? -9.648 -4.773 3.251 1.00 90.19 91 VAL A O 1
ATOM 702 N N . MET A 1 92 ? -8.559 -6.704 2.809 1.00 92.19 92 MET A N 1
ATOM 703 C CA . MET A 1 92 ? -7.230 -6.175 3.095 1.00 92.19 92 MET A CA 1
ATOM 704 C C . MET A 1 92 ? -6.122 -6.696 2.181 1.00 92.19 92 MET A C 1
ATOM 706 O O . MET A 1 92 ? -6.209 -7.752 1.555 1.00 92.19 92 MET A O 1
ATOM 710 N N . GLU A 1 93 ? -5.032 -5.941 2.189 1.00 90.81 93 GLU A N 1
ATOM 711 C CA . GLU A 1 93 ? -3.713 -6.352 1.719 1.00 90.81 93 GLU A CA 1
ATOM 712 C C . GLU A 1 93 ? -2.653 -5.940 2.756 1.00 90.81 93 GLU A C 1
ATOM 714 O O . GLU A 1 93 ? -2.824 -4.957 3.494 1.00 90.81 93 GLU A O 1
ATOM 719 N N . ILE A 1 94 ? -1.562 -6.703 2.807 1.00 91.06 94 ILE A N 1
ATOM 720 C CA . ILE A 1 94 ? -0.359 -6.419 3.588 1.00 91.06 94 ILE A CA 1
ATOM 721 C C . ILE A 1 94 ? 0.763 -6.126 2.601 1.00 91.06 94 ILE A C 1
ATOM 723 O O . ILE A 1 94 ? 1.242 -7.016 1.898 1.00 91.06 94 ILE A O 1
ATOM 727 N N . ASP A 1 95 ? 1.186 -4.871 2.581 1.00 87.25 95 ASP A N 1
ATOM 728 C CA . ASP A 1 95 ? 2.239 -4.371 1.708 1.00 87.25 95 ASP A CA 1
ATOM 729 C C . ASP A 1 95 ? 3.546 -4.249 2.493 1.00 87.25 95 ASP A C 1
ATOM 731 O O . ASP A 1 95 ? 3.567 -3.665 3.580 1.00 87.25 95 ASP A O 1
ATOM 735 N N . HIS A 1 96 ? 4.640 -4.775 1.948 1.00 86.31 96 HIS A N 1
ATOM 736 C CA . HIS A 1 96 ? 5.986 -4.565 2.470 1.00 86.31 96 HIS A CA 1
ATOM 737 C C . HIS A 1 96 ? 6.797 -3.730 1.493 1.00 86.31 96 HIS A C 1
ATOM 739 O O . HIS A 1 96 ? 6.885 -4.044 0.308 1.00 86.31 96 HIS A O 1
ATOM 745 N N . ARG A 1 97 ? 7.438 -2.686 2.011 1.00 84.69 97 ARG A N 1
ATOM 746 C CA . ARG A 1 97 ? 8.273 -1.771 1.242 1.00 84.69 97 ARG A CA 1
ATOM 747 C C . ARG A 1 97 ? 9.658 -1.721 1.836 1.00 84.69 97 ARG A C 1
ATOM 749 O O . ARG A 1 97 ? 9.819 -1.410 3.014 1.00 84.69 97 ARG A O 1
ATOM 756 N N . CYS A 1 98 ? 10.653 -1.931 0.990 1.00 83.94 98 CYS A N 1
ATOM 757 C CA . CYS A 1 98 ? 12.035 -1.733 1.358 1.00 83.94 98 CYS A CA 1
ATOM 758 C C . CYS A 1 98 ? 12.582 -0.429 0.782 1.00 83.94 98 CYS A C 1
ATOM 760 O O . CYS A 1 98 ? 12.747 -0.304 -0.434 1.00 83.94 98 CYS A O 1
ATOM 762 N N . LEU A 1 99 ? 12.879 0.527 1.668 1.00 79.38 99 LEU A N 1
ATOM 763 C CA . LEU A 1 99 ? 13.482 1.812 1.292 1.00 79.38 99 LEU A CA 1
ATOM 764 C C . LEU A 1 99 ? 15.015 1.761 1.233 1.00 79.38 99 LEU A C 1
ATOM 766 O O . LEU A 1 99 ? 15.633 2.617 0.607 1.00 79.38 99 LEU A O 1
ATOM 770 N N . ALA A 1 100 ? 15.631 0.778 1.894 1.00 83.00 100 ALA A N 1
ATOM 771 C CA . ALA A 1 100 ? 17.078 0.576 1.918 1.00 83.00 100 ALA A CA 1
ATOM 772 C C . ALA A 1 100 ? 17.401 -0.928 1.820 1.00 83.00 100 ALA A C 1
ATOM 774 O O . ALA A 1 100 ? 17.565 -1.587 2.849 1.00 83.00 100 ALA A O 1
ATOM 775 N N . PRO A 1 101 ? 17.417 -1.508 0.606 1.00 82.44 101 PRO A N 1
ATOM 776 C CA . PRO A 1 101 ? 17.770 -2.911 0.420 1.00 82.44 101 PRO A CA 1
ATOM 777 C C . PRO A 1 101 ? 19.264 -3.133 0.667 1.00 82.44 101 PRO A C 1
ATOM 779 O O . PRO A 1 101 ? 20.108 -2.405 0.142 1.00 82.44 101 PRO A O 1
ATOM 782 N N . ASN A 1 102 ? 19.590 -4.179 1.421 1.00 84.50 102 ASN A N 1
ATOM 783 C CA . ASN A 1 102 ? 20.957 -4.594 1.690 1.00 84.50 102 ASN A CA 1
ATOM 784 C C . ASN A 1 102 ? 21.309 -5.809 0.832 1.00 84.50 102 ASN A C 1
ATOM 786 O O . ASN A 1 102 ? 20.927 -6.943 1.118 1.00 84.50 102 ASN A O 1
ATOM 790 N N . VAL A 1 103 ? 22.054 -5.565 -0.245 1.00 84.19 103 VAL A N 1
ATOM 791 C CA . VAL A 1 103 ? 22.434 -6.613 -1.206 1.00 84.19 103 VAL A CA 1
ATOM 792 C C . VAL A 1 103 ? 23.466 -7.600 -0.655 1.00 84.19 103 VAL A C 1
ATOM 794 O O . VAL A 1 103 ? 23.604 -8.687 -1.205 1.00 84.19 103 VAL A O 1
ATOM 797 N N . ALA A 1 104 ? 24.186 -7.249 0.416 1.00 88.25 104 ALA A N 1
ATOM 798 C CA . ALA A 1 104 ? 25.180 -8.132 1.024 1.00 88.25 104 ALA A CA 1
ATOM 799 C C . ALA A 1 104 ? 24.529 -9.190 1.925 1.00 88.25 104 ALA A C 1
ATOM 801 O O . ALA A 1 104 ? 24.974 -10.334 1.954 1.00 88.25 104 ALA A O 1
ATOM 802 N N . THR A 1 105 ? 23.475 -8.813 2.651 1.00 87.31 105 THR A N 1
ATOM 803 C CA . THR A 1 105 ? 22.746 -9.706 3.566 1.00 87.31 105 THR A CA 1
ATOM 804 C C . THR A 1 105 ? 21.474 -10.287 2.953 1.00 87.31 105 THR A C 1
ATOM 806 O O . THR A 1 105 ? 20.927 -11.247 3.489 1.00 87.31 105 THR A O 1
ATOM 809 N N . GLY A 1 106 ? 20.978 -9.708 1.855 1.00 80.44 106 GLY A N 1
ATOM 810 C CA . GLY A 1 106 ? 19.678 -10.050 1.277 1.00 80.44 106 GLY A CA 1
ATOM 811 C C . GLY A 1 106 ? 18.489 -9.574 2.122 1.00 80.44 106 GLY A C 1
ATOM 812 O O . GLY A 1 106 ? 17.385 -10.087 1.955 1.00 80.44 106 GLY A O 1
ATOM 813 N N . THR A 1 107 ? 18.698 -8.625 3.041 1.00 84.31 107 THR A N 1
ATOM 814 C CA . THR A 1 107 ? 17.661 -8.091 3.943 1.00 84.31 107 THR A CA 1
ATOM 815 C C . THR A 1 107 ? 17.266 -6.662 3.576 1.00 84.31 107 THR A C 1
ATOM 817 O O . THR A 1 107 ? 17.877 -6.025 2.719 1.00 84.31 107 THR A O 1
ATOM 820 N N . CYS A 1 108 ? 16.233 -6.138 4.237 1.00 85.19 108 CYS A N 1
ATOM 821 C CA . CYS A 1 108 ? 15.899 -4.723 4.173 1.00 85.19 108 CYS A CA 1
ATOM 822 C C . CYS A 1 108 ? 16.344 -4.001 5.448 1.00 85.19 108 CYS A C 1
ATOM 824 O O . CYS A 1 108 ? 15.858 -4.333 6.527 1.00 85.19 108 CYS A O 1
ATOM 826 N N . ASP A 1 109 ? 17.208 -2.993 5.324 1.00 84.12 109 ASP A N 1
ATOM 827 C CA . ASP A 1 109 ? 17.694 -2.208 6.469 1.00 84.12 109 ASP A CA 1
ATOM 828 C C . ASP A 1 109 ? 16.664 -1.161 6.933 1.00 84.12 109 ASP A C 1
ATOM 830 O O . ASP A 1 109 ? 16.709 -0.690 8.068 1.00 84.12 109 ASP A O 1
ATOM 834 N N . ASN A 1 110 ? 15.712 -0.799 6.066 1.00 80.75 110 ASN A N 1
ATOM 835 C CA . ASN A 1 110 ? 14.616 0.118 6.384 1.00 80.75 110 ASN A CA 1
ATOM 836 C C . ASN A 1 110 ? 13.276 -0.399 5.820 1.00 80.75 110 ASN A C 1
ATOM 838 O O . ASN A 1 110 ? 12.838 0.072 4.759 1.00 80.75 110 ASN A O 1
ATOM 842 N N . PRO A 1 111 ? 12.666 -1.410 6.474 1.00 82.81 111 PRO A N 1
ATOM 843 C CA . PRO A 1 111 ? 11.390 -1.973 6.058 1.00 82.81 111 PRO A CA 1
ATOM 844 C C . PRO A 1 111 ? 10.215 -1.125 6.554 1.00 82.81 111 PRO A C 1
ATOM 846 O O . PRO A 1 111 ? 10.216 -0.601 7.671 1.00 82.81 111 PRO A O 1
ATOM 849 N N . ILE A 1 112 ? 9.176 -1.050 5.730 1.00 83.38 112 ILE A N 1
ATOM 850 C CA . ILE A 1 112 ? 7.868 -0.497 6.076 1.00 83.38 112 ILE A CA 1
ATOM 851 C C . ILE A 1 112 ? 6.818 -1.558 5.773 1.00 83.38 112 ILE A C 1
ATOM 853 O O . ILE A 1 112 ? 6.823 -2.136 4.688 1.00 83.38 112 ILE A O 1
ATOM 857 N N . PHE A 1 113 ? 5.895 -1.775 6.706 1.00 85.38 113 PHE A N 1
ATOM 858 C CA . PHE A 1 113 ? 4.721 -2.619 6.488 1.00 85.38 113 PHE A CA 1
ATOM 859 C C . PHE A 1 113 ? 3.463 -1.765 6.554 1.00 85.38 113 PHE A C 1
ATOM 861 O O . PHE A 1 113 ? 3.308 -0.985 7.494 1.00 85.38 113 PHE A O 1
ATOM 868 N N . LEU A 1 114 ? 2.567 -1.911 5.583 1.00 86.50 114 LEU A N 1
ATOM 869 C CA . LEU A 1 114 ? 1.295 -1.196 5.520 1.00 86.50 114 LEU A CA 1
ATOM 870 C C . LEU A 1 114 ? 0.150 -2.201 5.466 1.00 86.50 114 LEU A C 1
ATOM 872 O O . LEU A 1 114 ? 0.193 -3.157 4.696 1.00 86.50 114 LEU A O 1
ATOM 876 N N . ILE A 1 115 ? -0.907 -1.943 6.232 1.00 90.62 115 ILE A N 1
ATOM 877 C CA . ILE A 1 115 ? -2.198 -2.605 6.044 1.00 90.62 115 ILE A CA 1
ATOM 878 C C . ILE A 1 115 ? -3.087 -1.663 5.241 1.00 90.62 115 ILE A C 1
ATOM 880 O O . ILE A 1 115 ? -3.539 -0.631 5.761 1.00 90.62 115 ILE A O 1
ATOM 884 N N . ASN A 1 116 ? -3.379 -2.008 3.990 1.00 88.81 116 ASN A N 1
ATOM 885 C CA . ASN A 1 116 ? -4.393 -1.300 3.217 1.00 88.81 116 ASN A CA 1
ATOM 886 C C . ASN A 1 116 ? -5.720 -2.047 3.322 1.00 88.81 116 ASN A C 1
ATOM 888 O O . ASN A 1 116 ? -5.775 -3.267 3.238 1.00 88.81 116 ASN A O 1
ATOM 892 N N . THR A 1 117 ? -6.797 -1.293 3.512 1.00 91.25 117 THR A N 1
ATOM 893 C CA . THR A 1 117 ? -8.158 -1.819 3.619 1.00 91.25 117 THR A CA 1
ATOM 894 C C . THR A 1 117 ? -8.977 -1.350 2.430 1.00 91.25 117 THR A C 1
ATOM 896 O O . THR A 1 117 ? -8.785 -0.228 1.947 1.00 91.25 117 THR A O 1
ATOM 899 N N . ARG A 1 118 ? -9.903 -2.190 1.964 1.00 88.94 118 ARG A N 1
ATOM 900 C CA . ARG A 1 118 ? -10.833 -1.838 0.876 1.00 88.94 118 ARG A CA 1
ATOM 901 C C . ARG A 1 118 ? -11.930 -0.877 1.341 1.00 88.94 118 ARG A C 1
ATOM 903 O O . ARG A 1 118 ? -12.440 -0.090 0.551 1.00 88.94 118 ARG A O 1
ATOM 910 N N . VAL A 1 119 ? -12.234 -0.891 2.637 1.00 87.31 119 VAL A N 1
ATOM 911 C CA . VAL A 1 119 ? -13.188 0.005 3.299 1.00 87.31 119 VAL A CA 1
ATOM 912 C C . VAL A 1 119 ? -12.433 1.037 4.141 1.00 87.31 119 VAL A C 1
ATOM 914 O O . VAL A 1 119 ? -11.379 0.747 4.717 1.00 87.31 119 VAL A O 1
ATOM 917 N N . LYS A 1 120 ? -12.950 2.273 4.202 1.00 84.62 120 LYS A N 1
ATOM 918 C CA . LYS A 1 120 ? -12.372 3.327 5.051 1.00 84.62 120 LYS A CA 1
ATOM 919 C C . LYS A 1 120 ? -12.422 2.884 6.520 1.00 84.62 120 LYS A C 1
ATOM 921 O O . LYS A 1 120 ? -13.479 2.422 6.938 1.00 84.62 120 LYS A O 1
ATOM 926 N N . PRO A 1 121 ? -11.359 3.083 7.323 1.00 86.19 121 PRO A N 1
ATOM 927 C CA . PRO A 1 121 ? -11.302 2.572 8.694 1.00 86.19 121 PRO A CA 1
ATOM 928 C C . PRO A 1 121 ? -12.525 2.853 9.593 1.00 86.19 121 PRO A C 1
ATOM 930 O O . PRO A 1 121 ? -12.919 1.941 10.310 1.00 86.19 121 PRO A O 1
ATOM 933 N N . PRO A 1 122 ? -13.186 4.031 9.549 1.00 86.44 122 PRO A N 1
ATOM 934 C CA . PRO A 1 122 ? -14.399 4.283 10.344 1.00 86.44 122 PRO A CA 1
ATOM 935 C C . PRO A 1 122 ? -15.624 3.461 9.952 1.00 86.44 122 PRO A C 1
ATOM 937 O O . PRO A 1 122 ? -16.597 3.433 10.695 1.00 86.44 122 PRO A O 1
ATOM 940 N N . LEU A 1 123 ? -15.621 2.895 8.747 1.00 90.25 123 LEU A N 1
ATOM 941 C CA . LEU A 1 123 ? -16.727 2.123 8.189 1.00 90.25 123 LEU A CA 1
ATOM 942 C C . LEU A 1 123 ? -16.484 0.613 8.303 1.00 90.25 123 LEU A C 1
ATOM 944 O O . LEU A 1 123 ? -17.320 -0.162 7.850 1.00 90.25 123 LEU A O 1
ATOM 948 N N . LEU A 1 124 ? -15.347 0.197 8.871 1.00 90.69 124 LEU A N 1
ATOM 949 C CA . LEU A 1 124 ? -15.081 -1.207 9.165 1.00 90.69 124 LEU A CA 1
ATOM 950 C C . LEU A 1 124 ? -16.008 -1.672 10.287 1.00 90.69 124 LEU A C 1
ATOM 952 O O . LEU A 1 124 ? -16.152 -1.003 11.313 1.00 90.69 124 LEU A O 1
ATOM 956 N N . THR A 1 125 ? -16.617 -2.837 10.100 1.00 94.75 125 THR A N 1
ATOM 957 C CA . THR A 1 125 ? -17.344 -3.512 11.173 1.00 94.75 125 THR A CA 1
ATOM 958 C C . THR A 1 125 ? -16.361 -4.128 12.170 1.00 94.75 125 THR A C 1
ATOM 960 O O . THR A 1 125 ? -15.181 -4.311 11.868 1.00 94.75 125 THR A O 1
ATOM 963 N N . GLN A 1 126 ? -16.837 -4.507 13.361 1.00 94.50 126 GLN A N 1
ATOM 964 C CA . GLN A 1 126 ? -15.990 -5.235 14.312 1.00 94.50 126 GLN A CA 1
ATOM 965 C C . GLN A 1 126 ? -15.494 -6.565 13.724 1.00 94.50 126 GLN A C 1
ATOM 967 O O . GLN A 1 126 ? -14.343 -6.925 13.927 1.00 94.50 126 GLN A O 1
ATOM 972 N N . ALA A 1 127 ? -16.325 -7.247 12.928 1.00 95.75 127 ALA A N 1
ATOM 973 C CA . ALA A 1 127 ? -15.929 -8.472 12.242 1.00 95.75 127 ALA A CA 1
ATOM 974 C C . ALA A 1 127 ? -14.789 -8.233 11.236 1.00 95.75 127 ALA A C 1
ATOM 976 O O . ALA A 1 127 ? -13.865 -9.041 11.166 1.00 95.75 127 ALA A O 1
ATOM 977 N N . ASP A 1 128 ? -14.815 -7.112 10.502 1.00 94.94 128 ASP A N 1
ATOM 978 C CA . ASP A 1 128 ? -13.713 -6.739 9.607 1.00 94.94 128 ASP A CA 1
ATOM 979 C C . ASP A 1 128 ? -12.431 -6.464 10.397 1.00 94.94 128 ASP A C 1
ATOM 981 O O . ASP A 1 128 ? -11.354 -6.899 9.998 1.00 94.94 128 ASP A O 1
ATOM 985 N N . ILE A 1 129 ? -12.539 -5.760 11.528 1.00 93.12 129 ILE A N 1
ATOM 986 C CA . ILE A 1 129 ? -11.400 -5.454 12.402 1.00 93.12 129 ILE A CA 1
ATOM 987 C C . ILE A 1 129 ? -10.781 -6.745 12.946 1.00 93.12 129 ILE A C 1
ATOM 989 O O . ILE A 1 129 ? -9.577 -6.947 12.790 1.00 93.12 129 ILE A O 1
ATOM 993 N N . ASP A 1 130 ? -11.591 -7.639 13.515 1.00 95.81 130 ASP A N 1
ATOM 994 C CA . ASP A 1 130 ? -11.127 -8.914 14.072 1.00 95.81 130 ASP A CA 1
ATOM 995 C C . ASP A 1 130 ? -10.460 -9.778 12.990 1.00 95.81 130 ASP A C 1
ATOM 997 O O . ASP A 1 130 ? -9.404 -10.378 13.215 1.00 95.81 130 ASP A O 1
ATOM 1001 N N . TYR A 1 131 ? -11.043 -9.800 11.787 1.00 96.00 131 TYR A N 1
ATOM 1002 C CA . TYR A 1 131 ? -10.468 -10.486 10.636 1.00 96.00 131 TYR A CA 1
ATOM 1003 C C . TYR A 1 131 ? -9.123 -9.876 10.214 1.00 96.00 131 TYR A C 1
ATOM 1005 O O . TYR A 1 131 ? -8.167 -10.624 9.985 1.00 96.00 131 TYR A O 1
ATOM 1013 N N . ILE A 1 132 ? -9.023 -8.543 10.138 1.00 94.69 132 ILE A N 1
ATOM 1014 C CA . ILE A 1 132 ? -7.791 -7.840 9.756 1.00 94.69 132 ILE A CA 1
ATOM 1015 C C . ILE A 1 132 ? -6.671 -8.135 10.754 1.00 94.69 132 ILE A C 1
ATOM 1017 O O . ILE A 1 132 ? -5.567 -8.516 10.360 1.00 94.69 132 ILE A O 1
ATOM 1021 N N . GLU A 1 133 ? -6.953 -7.987 12.046 1.00 94.38 133 GLU A N 1
ATOM 1022 C CA . GLU A 1 133 ? -5.960 -8.161 13.107 1.00 94.38 133 GLU A CA 1
ATOM 1023 C C . GLU A 1 133 ? -5.522 -9.622 13.245 1.00 94.38 133 GLU A C 1
ATOM 1025 O O . GLU A 1 133 ? -4.323 -9.912 13.330 1.00 94.38 133 GLU A O 1
ATOM 1030 N N . GLY A 1 134 ? -6.475 -10.559 13.199 1.00 96.12 134 GLY A N 1
ATOM 1031 C CA . GLY A 1 134 ? -6.192 -11.992 13.218 1.00 96.12 134 GLY A CA 1
ATOM 1032 C C . GLY A 1 134 ? -5.385 -12.444 12.000 1.00 96.12 134 GLY A C 1
ATOM 1033 O O . GLY A 1 134 ? -4.415 -13.196 12.136 1.00 96.12 134 GLY A O 1
ATOM 1034 N N . THR A 1 135 ? -5.734 -11.947 10.810 1.00 96.06 135 THR A N 1
ATOM 1035 C CA . THR A 1 135 ? -5.013 -12.257 9.570 1.00 96.06 135 THR A CA 1
ATOM 1036 C C . THR A 1 135 ? -3.607 -11.681 9.584 1.00 96.06 135 THR A C 1
ATOM 1038 O O . THR A 1 135 ? -2.669 -12.421 9.287 1.00 96.06 135 THR A O 1
ATOM 1041 N N . PHE A 1 136 ? -3.430 -10.420 9.989 1.00 94.19 136 PHE A N 1
ATOM 1042 C CA . PHE A 1 136 ? -2.103 -9.816 10.094 1.00 94.19 136 PHE A CA 1
ATOM 1043 C C . PHE A 1 136 ? -1.207 -10.606 11.048 1.00 94.19 136 PHE A C 1
ATOM 1045 O O . PHE A 1 136 ? -0.126 -11.026 10.649 1.00 94.19 136 PHE A O 1
ATOM 1052 N N . ASN A 1 137 ? -1.670 -10.889 12.270 1.00 95.31 137 ASN A N 1
ATOM 1053 C CA . ASN A 1 137 ? -0.888 -11.652 13.246 1.00 95.31 137 ASN A CA 1
ATOM 1054 C C . ASN A 1 137 ? -0.498 -13.040 12.719 1.00 95.31 137 ASN A C 1
ATOM 1056 O O . ASN A 1 137 ? 0.642 -13.463 12.885 1.00 95.31 137 ASN A O 1
ATOM 1060 N N . ARG A 1 138 ? -1.417 -13.742 12.046 1.00 96.81 138 ARG A N 1
ATOM 1061 C CA . ARG A 1 138 ? -1.150 -15.067 11.470 1.00 96.81 138 ARG A CA 1
ATOM 1062 C C . ARG A 1 138 ? -0.142 -15.015 10.321 1.00 96.81 138 ARG A C 1
ATOM 1064 O O . ARG A 1 138 ? 0.761 -15.844 10.277 1.00 96.81 138 ARG A O 1
ATOM 1071 N N . VAL A 1 139 ? -0.313 -14.081 9.384 1.00 95.06 139 VAL A N 1
ATOM 1072 C CA . VAL A 1 139 ? 0.552 -13.942 8.199 1.00 95.06 139 VAL A CA 1
ATOM 1073 C C . VAL A 1 139 ? 1.940 -13.441 8.588 1.00 95.06 139 VAL A C 1
ATOM 1075 O O . VAL A 1 139 ? 2.932 -13.881 8.013 1.00 95.06 139 VAL A O 1
ATOM 1078 N N . MET A 1 140 ? 2.016 -12.549 9.575 1.00 92.69 140 MET A N 1
ATOM 1079 C CA . MET A 1 140 ? 3.255 -11.881 9.962 1.00 92.69 140 MET A CA 1
ATOM 1080 C C . MET A 1 140 ? 4.040 -12.601 11.066 1.00 92.69 140 MET A C 1
ATOM 1082 O O . MET A 1 140 ? 5.217 -12.293 11.268 1.00 92.69 140 MET A O 1
ATOM 1086 N N . ALA A 1 141 ? 3.446 -13.603 11.727 1.00 93.62 141 ALA A N 1
ATOM 1087 C CA . ALA A 1 141 ? 4.108 -14.409 12.755 1.00 93.62 141 ALA A CA 1
ATOM 1088 C C . ALA A 1 141 ? 5.463 -15.012 12.320 1.00 93.62 141 ALA A C 1
ATOM 1090 O O . ALA A 1 141 ? 6.405 -14.919 13.110 1.00 93.62 141 ALA A O 1
ATOM 1091 N N . PRO A 1 142 ? 5.637 -15.561 11.094 1.00 92.00 142 PRO A N 1
ATOM 1092 C CA . PRO A 1 142 ? 6.934 -16.073 10.634 1.00 92.00 142 PRO A CA 1
ATOM 1093 C C . PRO A 1 142 ? 8.040 -15.012 10.565 1.00 92.00 142 PRO A C 1
ATOM 1095 O O . PRO A 1 142 ? 9.219 -15.356 10.562 1.00 92.00 142 PRO A O 1
ATOM 1098 N N . TYR A 1 143 ? 7.666 -13.733 10.519 1.00 86.75 143 TYR A N 1
ATOM 1099 C CA . TYR A 1 143 ? 8.581 -12.594 10.482 1.00 86.75 143 TYR A CA 1
ATOM 1100 C C . TYR A 1 143 ? 8.743 -11.924 11.854 1.00 86.75 143 TYR A C 1
ATOM 1102 O O . TYR A 1 143 ? 9.342 -10.856 11.939 1.00 86.75 143 TYR A O 1
ATOM 1110 N N . CYS A 1 144 ? 8.209 -12.525 12.925 1.00 88.50 144 CYS A N 1
ATOM 1111 C CA . CYS A 1 144 ? 8.221 -11.971 14.283 1.00 88.50 144 CYS A CA 1
ATOM 1112 C C . CYS A 1 144 ? 7.529 -10.598 14.399 1.00 88.50 144 CYS A C 1
ATOM 1114 O O . CYS A 1 144 ? 7.895 -9.786 15.251 1.00 88.50 144 CYS A O 1
ATOM 1116 N N . PHE A 1 145 ? 6.515 -10.347 13.564 1.00 89.00 145 PHE A N 1
ATOM 1117 C CA . PHE A 1 145 ? 5.687 -9.143 13.607 1.00 89.00 145 PHE A CA 1
ATOM 1118 C C . PHE A 1 145 ? 4.248 -9.467 14.013 1.00 89.00 145 PHE A C 1
ATOM 1120 O O . PHE A 1 145 ? 3.716 -10.540 13.734 1.00 89.00 145 PHE A O 1
ATOM 1127 N N . SER A 1 146 ? 3.609 -8.498 14.659 1.00 91.19 146 SER A N 1
ATOM 1128 C CA . SER A 1 146 ? 2.219 -8.553 15.106 1.00 91.19 146 SER A CA 1
ATOM 1129 C C . SER A 1 146 ? 1.591 -7.160 15.087 1.00 91.19 146 SER A C 1
ATOM 1131 O O . SER A 1 146 ? 2.279 -6.152 14.901 1.00 91.19 146 SER A O 1
ATOM 1133 N N . MET A 1 147 ? 0.287 -7.088 15.339 1.00 89.25 147 MET A N 1
ATOM 1134 C CA . MET A 1 147 ? -0.438 -5.827 15.494 1.00 89.25 147 MET A CA 1
ATOM 1135 C C . MET A 1 147 ? 0.182 -4.908 16.557 1.00 89.25 147 MET A C 1
ATOM 1137 O O . MET A 1 147 ? 0.101 -3.692 16.423 1.00 89.25 147 MET A O 1
ATOM 1141 N N . ALA A 1 148 ? 0.861 -5.460 17.570 1.00 88.62 148 ALA A N 1
ATOM 1142 C CA . ALA A 1 148 ? 1.541 -4.679 18.606 1.00 88.62 148 ALA A CA 1
ATOM 1143 C C . ALA A 1 148 ? 2.741 -3.870 18.078 1.00 88.62 148 ALA A C 1
ATOM 1145 O O . ALA A 1 148 ? 3.200 -2.943 18.740 1.00 88.62 148 ALA A O 1
ATOM 1146 N N . ASN A 1 149 ? 3.257 -4.214 16.896 1.00 86.75 149 ASN A N 1
ATOM 1147 C CA . ASN A 1 149 ? 4.353 -3.497 16.249 1.00 86.75 149 ASN A CA 1
ATOM 1148 C C . ASN A 1 149 ? 3.862 -2.362 15.335 1.00 86.75 149 ASN A C 1
ATOM 1150 O O . ASN A 1 149 ? 4.685 -1.612 14.811 1.00 86.75 149 ASN A O 1
ATOM 1154 N N . LEU A 1 150 ? 2.548 -2.250 15.111 1.00 83.50 150 LEU A N 1
ATOM 1155 C CA . LEU A 1 150 ? 1.952 -1.268 14.210 1.00 83.50 150 LEU A CA 1
ATOM 1156 C C . LEU A 1 150 ? 1.516 -0.005 14.950 1.00 83.50 150 LEU A C 1
AT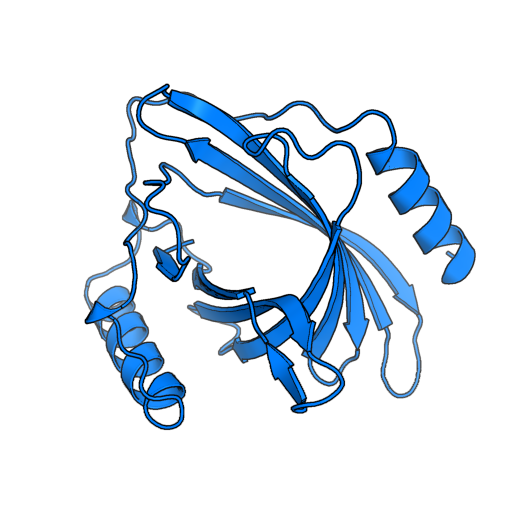OM 1158 O O . LEU A 1 150 ? 0.905 -0.054 16.015 1.00 83.50 150 LEU A O 1
ATOM 1162 N N . THR A 1 151 ? 1.698 1.131 14.287 1.00 83.50 151 THR A N 1
ATOM 1163 C CA . THR A 1 151 ? 0.982 2.363 14.606 1.00 83.50 151 THR A CA 1
ATOM 1164 C C . THR A 1 151 ? -0.317 2.382 13.811 1.00 83.50 151 THR A C 1
ATOM 1166 O O . THR A 1 151 ? -0.309 2.407 12.576 1.00 83.50 151 THR A O 1
ATOM 1169 N N . LYS A 1 152 ? -1.453 2.373 14.512 1.00 81.69 152 LYS A N 1
ATOM 1170 C CA . LYS A 1 152 ? -2.774 2.495 13.887 1.00 81.69 152 LYS A CA 1
ATOM 1171 C C . LYS A 1 152 ? -2.968 3.921 13.376 1.00 81.69 152 LYS A C 1
ATOM 1173 O O . LYS A 1 152 ? -2.785 4.885 14.120 1.00 81.69 152 LYS A O 1
ATOM 1178 N N . SER A 1 153 ? -3.357 4.063 12.112 1.00 83.06 153 SER A N 1
ATOM 1179 C CA . SER A 1 153 ? -3.760 5.370 11.591 1.00 83.06 153 SER A CA 1
ATOM 1180 C C . SER A 1 153 ? -5.070 5.802 12.237 1.00 83.06 153 SER A C 1
ATOM 1182 O O . SER A 1 153 ? -5.962 4.975 12.439 1.00 83.06 153 SER A O 1
ATOM 1184 N N . THR A 1 154 ? -5.218 7.092 12.515 1.00 85.06 154 THR A N 1
ATOM 1185 C CA . THR A 1 154 ? -6.468 7.624 13.073 1.00 85.06 154 THR A CA 1
ATOM 1186 C C . THR A 1 154 ? -7.339 8.220 11.979 1.00 85.06 154 THR A C 1
ATOM 1188 O O . THR A 1 154 ? -6.853 8.620 10.917 1.00 85.06 154 THR A O 1
ATOM 1191 N N . TRP A 1 155 ? -8.646 8.244 12.226 1.00 84.88 155 TRP A N 1
ATOM 1192 C CA . TRP A 1 155 ? -9.590 8.893 11.334 1.00 84.88 155 TRP A CA 1
ATOM 1193 C C . TRP A 1 155 ? -10.317 10.018 12.059 1.00 84.88 155 TRP A C 1
ATOM 1195 O O . TRP A 1 155 ? -10.913 9.800 13.109 1.00 84.88 155 TRP A O 1
ATOM 1205 N N . ASP A 1 156 ? -10.265 11.207 11.479 1.00 87.88 156 ASP A N 1
ATOM 1206 C CA . ASP A 1 156 ? -10.821 12.443 12.002 1.00 87.88 156 ASP A CA 1
ATOM 1207 C C . ASP A 1 156 ? -11.764 13.040 10.954 1.00 87.88 156 ASP A C 1
ATOM 1209 O O . ASP A 1 156 ? -11.336 13.509 9.897 1.00 87.88 156 ASP A O 1
ATOM 1213 N N . SER A 1 157 ? -13.068 12.996 11.230 1.00 86.25 157 SER A N 1
ATOM 1214 C CA . SER A 1 157 ? -14.100 13.506 10.322 1.00 86.25 157 SER A CA 1
ATOM 1215 C C . SER A 1 157 ? -14.173 15.034 10.260 1.00 86.25 157 SER A C 1
ATOM 1217 O O . SER A 1 157 ? -14.931 15.558 9.449 1.00 86.25 157 SER A O 1
ATOM 1219 N N . THR A 1 158 ? -13.438 15.748 11.119 1.00 87.62 158 THR A N 1
ATOM 1220 C CA . THR A 1 158 ? -13.400 17.220 11.134 1.00 87.62 158 THR A CA 1
ATOM 1221 C C . THR A 1 158 ? -12.366 17.791 10.165 1.00 87.62 158 THR A C 1
ATOM 1223 O O . THR A 1 158 ? -12.457 18.957 9.779 1.00 87.62 158 THR A O 1
ATOM 1226 N N . LEU A 1 159 ? -11.404 16.972 9.731 1.00 85.12 159 LEU A N 1
ATOM 1227 C CA . LEU A 1 159 ? -10.409 17.369 8.744 1.00 85.12 159 LEU A CA 1
ATOM 1228 C C . LEU A 1 159 ? -11.020 17.422 7.342 1.00 85.12 159 LEU A C 1
ATOM 1230 O O . LEU A 1 159 ? -11.789 16.549 6.933 1.00 85.12 159 LEU A O 1
ATOM 1234 N N . LEU A 1 160 ? -10.623 18.441 6.580 1.00 87.00 160 LEU A N 1
ATOM 1235 C CA . LEU A 1 160 ? -10.950 18.542 5.161 1.00 87.00 160 LEU A CA 1
ATOM 1236 C C . LEU A 1 160 ? -10.288 17.406 4.364 1.00 87.00 160 LEU A C 1
ATOM 1238 O O . LEU A 1 160 ? -9.456 16.648 4.859 1.00 87.00 160 LEU A O 1
ATOM 1242 N N . THR A 1 161 ? -10.666 17.273 3.094 1.00 86.06 161 THR A N 1
ATOM 1243 C CA . THR A 1 161 ? -9.995 16.317 2.206 1.00 86.06 161 THR A CA 1
ATOM 1244 C C . THR A 1 161 ? -8.550 16.759 1.976 1.00 86.06 161 THR A C 1
ATOM 1246 O O . THR A 1 161 ? -8.307 17.878 1.524 1.00 86.06 161 THR A O 1
ATOM 1249 N N . CYS A 1 162 ? -7.591 15.874 2.260 1.00 87.44 162 CYS A N 1
ATOM 1250 C CA . CYS A 1 162 ? -6.188 16.119 1.953 1.00 87.44 162 CYS A CA 1
ATOM 1251 C C . CYS A 1 162 ? -5.929 15.916 0.455 1.00 87.44 162 CYS A C 1
ATOM 1253 O O . CYS A 1 162 ? -6.034 14.799 -0.049 1.00 87.44 162 CYS A O 1
ATOM 1255 N N . ASN A 1 163 ? -5.552 16.999 -0.228 1.00 88.81 163 ASN A N 1
ATOM 1256 C CA . ASN A 1 163 ? -5.140 17.016 -1.630 1.00 88.81 163 ASN A CA 1
ATOM 1257 C C . ASN A 1 163 ? -3.685 17.507 -1.729 1.00 88.81 163 ASN A C 1
ATOM 1259 O O . ASN A 1 163 ? -3.463 18.706 -1.907 1.00 88.81 163 ASN A O 1
ATOM 1263 N N . PRO A 1 164 ? -2.689 16.622 -1.556 1.00 87.12 164 PRO A N 1
ATOM 1264 C CA . PRO A 1 164 ? -1.289 17.020 -1.617 1.00 87.12 164 PRO A CA 1
ATOM 1265 C C . PRO A 1 164 ? -0.913 17.475 -3.031 1.00 87.12 164 PRO A C 1
ATOM 1267 O O . PRO A 1 164 ? -1.372 16.906 -4.024 1.00 87.12 164 PRO A O 1
ATOM 1270 N N . GLU A 1 165 ? -0.053 18.489 -3.125 1.00 85.62 165 GLU A N 1
ATOM 1271 C CA . GLU A 1 165 ? 0.473 18.944 -4.410 1.00 85.62 165 GLU A CA 1
ATOM 1272 C C . GLU A 1 165 ? 1.359 17.859 -5.039 1.00 85.62 165 GLU A C 1
ATOM 1274 O O . GLU A 1 165 ? 2.190 17.238 -4.369 1.00 85.62 165 GLU A O 1
ATOM 1279 N N . LYS A 1 166 ? 1.166 17.617 -6.340 1.00 84.75 166 LYS A N 1
ATOM 1280 C CA . LYS A 1 166 ? 1.968 16.651 -7.097 1.00 84.75 166 LYS A CA 1
ATOM 1281 C C . LYS A 1 166 ? 3.402 17.180 -7.254 1.00 84.75 166 LYS A C 1
ATOM 1283 O O . LYS A 1 166 ? 3.568 18.335 -7.637 1.00 84.75 166 LYS A O 1
ATOM 1288 N N . PRO A 1 167 ? 4.440 16.349 -7.053 1.00 83.38 167 PRO A N 1
ATOM 1289 C CA . PRO A 1 167 ? 5.818 16.746 -7.318 1.00 83.38 167 PRO A CA 1
ATOM 1290 C C . PRO A 1 167 ? 6.020 17.176 -8.787 1.00 83.38 167 PRO A C 1
ATOM 1292 O O . PRO A 1 167 ? 5.457 16.523 -9.672 1.00 83.38 167 PRO A O 1
ATOM 1295 N N . PRO A 1 168 ? 6.867 18.186 -9.079 1.00 77.69 168 PRO A N 1
ATOM 1296 C CA . PRO A 1 168 ? 7.033 18.751 -10.427 1.00 77.69 168 PRO A CA 1
ATOM 1297 C C . PRO A 1 168 ? 7.356 17.734 -11.536 1.00 77.69 168 PRO A C 1
ATOM 1299 O O . PRO A 1 168 ? 6.885 17.882 -12.657 1.00 77.69 168 PRO A O 1
ATOM 1302 N N . HIS A 1 169 ? 8.089 16.663 -11.212 1.00 79.19 169 HIS A N 1
ATOM 1303 C CA . HIS A 1 169 ? 8.518 15.629 -12.168 1.00 79.19 169 HIS A CA 1
ATOM 1304 C C . HIS A 1 169 ? 7.678 14.347 -12.115 1.00 79.19 169 HIS A C 1
ATOM 1306 O O . HIS A 1 169 ? 7.958 13.385 -12.828 1.00 79.19 169 HIS A O 1
ATOM 1312 N N . TYR A 1 170 ? 6.633 14.303 -11.282 1.00 81.56 170 TYR A N 1
ATOM 1313 C CA . TYR A 1 170 ? 5.823 13.093 -11.158 1.00 81.56 170 TYR A CA 1
ATOM 1314 C C . TYR A 1 170 ? 5.121 12.749 -12.477 1.00 81.56 170 TYR A C 1
ATOM 1316 O O . TYR A 1 170 ? 5.083 11.590 -12.868 1.00 81.56 170 TYR A O 1
ATOM 1324 N N . LYS A 1 171 ? 4.642 13.757 -13.218 1.00 83.12 171 LYS A N 1
ATOM 1325 C CA . LYS A 1 171 ? 4.048 13.548 -14.546 1.00 83.12 171 LYS A CA 1
ATOM 1326 C C . LYS A 1 171 ? 5.054 12.988 -15.559 1.00 83.12 171 LYS A C 1
ATOM 1328 O O . LYS A 1 171 ? 4.706 12.106 -16.330 1.00 83.12 171 LYS A O 1
ATOM 1333 N N . GLU A 1 172 ? 6.298 13.457 -15.535 1.00 83.75 172 GLU A N 1
ATOM 1334 C CA . GLU A 1 172 ? 7.340 12.981 -16.454 1.00 83.75 172 GLU A CA 1
ATOM 1335 C C . GLU A 1 172 ? 7.663 11.500 -16.224 1.00 83.75 172 GLU A C 1
ATOM 1337 O O . GLU A 1 172 ? 7.853 10.755 -17.182 1.00 83.75 172 GLU A O 1
ATOM 1342 N N . LEU A 1 173 ? 7.665 11.060 -14.961 1.00 79.69 173 LEU A N 1
ATOM 1343 C CA . LEU A 1 173 ? 7.833 9.654 -14.590 1.00 79.69 173 LEU A CA 1
ATOM 1344 C C . LEU A 1 173 ? 6.694 8.783 -15.146 1.00 79.69 173 LEU A C 1
ATOM 1346 O O . LEU A 1 173 ? 6.943 7.704 -15.676 1.00 79.69 173 LEU A O 1
ATOM 1350 N N . ILE A 1 174 ? 5.454 9.273 -15.059 1.00 83.44 174 ILE A N 1
ATOM 1351 C CA . ILE A 1 174 ? 4.266 8.610 -15.616 1.00 83.44 174 ILE A CA 1
ATOM 1352 C C . ILE A 1 174 ? 4.416 8.447 -17.125 1.00 83.44 174 ILE A C 1
ATOM 1354 O O . ILE A 1 174 ? 4.304 7.337 -17.640 1.00 83.44 174 I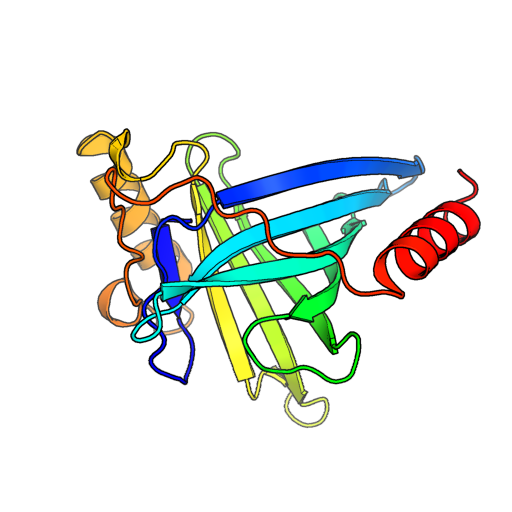LE A O 1
ATOM 1358 N N . ASP A 1 175 ? 4.722 9.547 -17.814 1.00 85.75 175 ASP A N 1
ATOM 1359 C CA . ASP A 1 175 ? 4.867 9.571 -19.268 1.00 85.75 175 ASP A CA 1
ATOM 1360 C C . ASP A 1 175 ? 6.024 8.666 -19.732 1.00 85.75 175 ASP A C 1
ATOM 1362 O O . ASP A 1 175 ? 5.930 8.020 -20.777 1.00 85.75 175 ASP A O 1
ATOM 1366 N N . LEU A 1 176 ? 7.116 8.592 -18.961 1.00 82.50 176 LEU A N 1
ATOM 1367 C CA . LEU A 1 176 ? 8.237 7.689 -19.228 1.00 82.50 176 LEU A CA 1
ATOM 1368 C C . LEU A 1 176 ? 7.821 6.220 -19.104 1.00 82.50 176 LEU A C 1
ATOM 1370 O O . LEU A 1 176 ? 8.117 5.434 -20.004 1.00 82.50 176 LEU A O 1
ATOM 1374 N N . THR A 1 177 ? 7.129 5.845 -18.027 1.00 79.62 177 THR A N 1
ATOM 1375 C CA . THR A 1 177 ? 6.677 4.462 -17.828 1.00 79.62 177 THR A CA 1
ATOM 1376 C C . THR A 1 177 ? 5.697 4.028 -18.913 1.00 79.62 177 THR A C 1
ATOM 1378 O O . THR A 1 177 ? 5.846 2.925 -19.436 1.00 79.62 177 THR A O 1
ATOM 1381 N N . SER A 1 178 ? 4.757 4.890 -19.316 1.00 81.38 178 SER A N 1
ATOM 1382 C CA . SER A 1 178 ? 3.869 4.604 -20.452 1.00 81.38 178 SER A CA 1
ATOM 1383 C C . SER A 1 178 ? 4.678 4.318 -21.722 1.00 81.38 178 SER A C 1
ATOM 1385 O O . SER A 1 178 ? 4.549 3.259 -22.332 1.00 81.38 178 SER A O 1
ATOM 1387 N N . LYS A 1 179 ? 5.648 5.179 -22.057 1.00 84.00 179 LYS A N 1
ATOM 1388 C CA . LYS A 1 179 ? 6.512 4.957 -23.229 1.00 84.00 179 LYS A CA 1
ATOM 1389 C C . LYS A 1 179 ? 7.292 3.644 -23.160 1.00 84.00 179 LYS A C 1
ATOM 1391 O O . LYS A 1 179 ? 7.380 2.954 -24.171 1.00 84.00 179 LYS A O 1
ATOM 1396 N N . ILE A 1 180 ? 7.852 3.295 -21.997 1.00 80.06 180 ILE A N 1
ATOM 1397 C CA . ILE A 1 180 ? 8.597 2.037 -21.800 1.00 80.06 180 ILE A CA 1
ATOM 1398 C C . ILE A 1 180 ? 7.690 0.823 -22.028 1.00 80.06 180 ILE A C 1
ATOM 1400 O O . ILE A 1 180 ? 8.126 -0.169 -22.607 1.00 80.06 180 ILE A O 1
ATOM 1404 N N . LEU A 1 181 ? 6.434 0.905 -21.593 1.00 79.62 181 LEU A N 1
ATOM 1405 C CA . LEU A 1 181 ? 5.447 -0.159 -21.758 1.00 79.62 181 LEU A CA 1
ATOM 1406 C C . LEU A 1 181 ? 4.796 -0.183 -23.150 1.00 79.62 181 LEU A C 1
ATOM 1408 O O . LEU A 1 181 ? 4.059 -1.118 -23.450 1.00 79.62 181 LEU A O 1
ATOM 1412 N N . GLY A 1 182 ? 5.089 0.792 -24.015 1.00 75.25 182 GLY A N 1
ATOM 1413 C CA . GLY A 1 182 ? 4.563 0.851 -25.380 1.00 75.25 182 GLY A CA 1
ATOM 1414 C C . GLY A 1 182 ? 3.077 1.215 -25.459 1.00 75.25 182 GLY A C 1
ATOM 1415 O O . GLY A 1 182 ? 2.381 0.728 -26.350 1.00 75.25 182 GLY A O 1
ATOM 1416 N N . VAL A 1 183 ? 2.602 2.040 -24.523 1.00 59.03 183 VAL A N 1
ATOM 1417 C CA . VAL A 1 183 ? 1.194 2.451 -24.337 1.00 59.03 183 VAL A CA 1
ATOM 1418 C C . VAL A 1 183 ? 1.029 3.963 -24.252 1.00 59.03 183 VAL A C 1
ATOM 1420 O O . VAL A 1 183 ? 1.981 4.653 -23.818 1.00 59.03 183 VAL A O 1
#

Radius of gyration: 16.51 Å; chains: 1; bounding box: 42×36×44 Å

Sequence (183 aa):
MYGVVQPSSGVFKNPTNYYDKIATVSGTPDVVAVNWTVALYVEPQGLCSGFFENAVFSTSGLKNAFTYFVAARAKGPQQAYVSEIFIDYTVMEIDHRCLAPNVATGTCDNPIFLINTRVKPPLLTQADIDYIEGTFNRVMAPYCFSMANLTKSTWDSTLLTCNPEKPPHYKELIDLTSKILGV

pLDDT: mean 81.77, std 9.61, range [45.31, 96.81]

Foldseek 3Di:
DWWKFFPDDKAKEPWDKDKDWLDWDVDVWIKTWIWIKIWIQTPDVRDTWIKTWTWIATPVQWIWIFIDTGVVVDPGTQTWGKGFLDDPPAFWTKIKIARAQDPVVRDRPTIMIDIDTPDRVVPDDVVSVCVSQVVQCVSCVVVVDHPVSIDTHHYDPVDDDRDDDDDPCSVVVSVVVCVVSVD